Protein AF-A0A535MAN1-F1 (afdb_monomer_lite)

Secondary structure (DSSP, 8-state):
-HHHHHHHHHHHHHSSSS-HHHHHHHHHHHHHHHHHH-GGGG--PPTTSTT--------SSSPPPPPHHHHHHHHHS--HHHHHHHHHHHHHS-HHHHHHHTTSGGGG-HHHHHHHHHTTT-HHHHHHHHHHHHHTTTTS--

Foldseek 3Di:
DLVVLLLVLLVVLLDPPFALLVNLVSLLVNLVSLCVVPVVLPQCDPCPDVSPDPQPPPPDDDDGDDHSLVVSCVSNVHHSVSSVLSPLLNVQDDPVRSVVCVPPCVSRVSVLSSVLSVCSVPVVVSVVSSVCVRVVPVPVDD

Structure (mmCIF, N/CA/C/O backbone):
data_AF-A0A535MAN1-F1
#
_entry.id   AF-A0A535MAN1-F1
#
loop_
_atom_site.group_PDB
_atom_site.id
_atom_site.type_symbol
_atom_site.label_atom_id
_atom_site.label_alt_id
_atom_site.label_comp_id
_atom_site.label_asym_id
_atom_site.label_entity_id
_atom_site.label_seq_id
_atom_site.pdbx_PDB_ins_code
_atom_site.Cartn_x
_atom_site.Cartn_y
_atom_site.Cartn_z
_atom_site.occupancy
_atom_site.B_iso_or_equiv
_atom_site.auth_seq_id
_atom_site.auth_comp_id
_atom_site.auth_asym_id
_atom_site.auth_atom_id
_atom_site.pdbx_PDB_model_num
ATOM 1 N N . MET A 1 1 ? 3.835 -10.503 -20.947 1.00 82.62 1 MET A N 1
ATOM 2 C CA . MET A 1 1 ? 2.733 -10.501 -19.958 1.00 82.62 1 MET A CA 1
ATOM 3 C C . MET A 1 1 ? 3.006 -9.561 -18.779 1.00 82.62 1 MET A C 1
ATOM 5 O O . MET A 1 1 ? 2.241 -8.623 -18.613 1.00 82.62 1 MET A O 1
ATOM 9 N N . LEU A 1 2 ? 4.130 -9.689 -18.058 1.00 88.69 2 LEU A N 1
ATOM 10 C CA . LEU A 1 2 ? 4.455 -8.848 -16.882 1.00 88.69 2 LEU A CA 1
ATOM 11 C C . LEU A 1 2 ? 4.439 -7.321 -17.117 1.00 88.69 2 LEU A C 1
ATOM 13 O O . LEU A 1 2 ? 3.981 -6.568 -16.267 1.00 88.69 2 LEU A O 1
ATOM 17 N N . ARG A 1 3 ? 4.908 -6.831 -18.275 1.00 89.12 3 ARG A N 1
ATOM 18 C CA . ARG A 1 3 ? 4.868 -5.385 -18.591 1.00 89.12 3 ARG A CA 1
ATOM 19 C C . ARG A 1 3 ? 3.437 -4.843 -18.708 1.00 89.12 3 ARG A C 1
ATOM 21 O O . ARG A 1 3 ? 3.179 -3.714 -18.306 1.00 89.12 3 ARG A O 1
ATOM 28 N N . THR A 1 4 ? 2.519 -5.646 -19.242 1.00 93.06 4 THR A N 1
ATOM 29 C CA . THR A 1 4 ? 1.097 -5.296 -19.365 1.00 93.06 4 THR A CA 1
ATOM 30 C C . THR A 1 4 ? 0.427 -5.267 -17.997 1.00 93.06 4 THR A C 1
ATOM 32 O O . THR A 1 4 ? -0.327 -4.345 -17.702 1.00 93.06 4 THR A O 1
ATOM 35 N N . GLU A 1 5 ? 0.744 -6.244 -17.146 1.00 93.62 5 GLU A N 1
ATOM 36 C CA . GLU A 1 5 ? 0.286 -6.290 -15.756 1.00 93.62 5 GLU A CA 1
ATOM 37 C C . GLU A 1 5 ? 0.764 -5.063 -14.970 1.00 93.62 5 GLU A C 1
ATOM 39 O O . GLU A 1 5 ? -0.039 -4.393 -14.324 1.00 93.62 5 GLU A O 1
ATOM 44 N N . LEU A 1 6 ? 2.044 -4.696 -15.107 1.00 93.25 6 LEU A N 1
ATOM 45 C CA . LEU A 1 6 ? 2.602 -3.499 -14.480 1.00 93.25 6 LEU A CA 1
ATOM 46 C C . LEU A 1 6 ? 1.840 -2.230 -14.899 1.00 93.25 6 LEU A C 1
ATOM 48 O O . LEU A 1 6 ? 1.455 -1.436 -14.045 1.00 93.25 6 LEU A O 1
ATOM 52 N N . ALA A 1 7 ? 1.546 -2.082 -16.194 1.00 93.81 7 ALA A N 1
ATOM 53 C CA . ALA A 1 7 ? 0.769 -0.954 -16.706 1.00 93.81 7 ALA A CA 1
ATOM 54 C C . ALA A 1 7 ? -0.691 -0.953 -16.207 1.00 93.81 7 ALA A C 1
ATOM 56 O O . ALA A 1 7 ? -1.273 0.109 -15.980 1.00 93.81 7 ALA A O 1
ATOM 57 N N . ALA A 1 8 ? -1.305 -2.125 -16.020 1.00 94.94 8 ALA A N 1
ATOM 58 C CA . ALA A 1 8 ? -2.642 -2.226 -15.439 1.00 94.94 8 ALA A CA 1
ATOM 59 C C . ALA A 1 8 ? -2.652 -1.784 -13.966 1.00 94.94 8 ALA A C 1
ATOM 61 O O . ALA A 1 8 ? -3.535 -1.022 -13.566 1.00 94.94 8 ALA A O 1
ATOM 62 N N . LEU A 1 9 ? -1.642 -2.194 -13.193 1.00 95.81 9 LEU A N 1
ATOM 63 C CA . LEU A 1 9 ? -1.449 -1.762 -11.807 1.00 95.81 9 LEU A CA 1
ATOM 64 C C . LEU A 1 9 ? -1.199 -0.252 -11.720 1.00 95.81 9 LEU A C 1
ATOM 66 O O . LEU A 1 9 ? -1.805 0.409 -10.880 1.00 95.81 9 LEU A O 1
ATOM 70 N N . ASP A 1 10 ? -0.381 0.307 -12.618 1.00 95.38 10 ASP A N 1
ATOM 71 C CA . ASP A 1 10 ? -0.123 1.751 -12.693 1.00 95.38 10 ASP A CA 1
ATOM 72 C C . ASP A 1 10 ? -1.419 2.558 -12.851 1.00 95.38 10 ASP A C 1
ATOM 74 O O . ASP A 1 10 ? -1.646 3.519 -12.109 1.00 95.38 10 ASP A O 1
ATOM 78 N N . ARG A 1 11 ? -2.307 2.131 -13.761 1.00 94.94 11 ARG A N 1
ATOM 79 C CA . ARG A 1 11 ? -3.622 2.766 -13.951 1.00 94.94 11 ARG A CA 1
ATOM 80 C C . ARG A 1 11 ? -4.484 2.685 -12.694 1.00 94.94 11 ARG A C 1
ATOM 82 O O . ARG A 1 11 ? -5.055 3.692 -12.290 1.00 94.94 11 ARG A O 1
ATOM 89 N N . GLY A 1 12 ? -4.544 1.515 -12.056 1.00 95.69 12 GLY A N 1
ATOM 90 C CA . GLY A 1 12 ? -5.312 1.329 -10.823 1.00 95.69 12 GLY A CA 1
ATOM 91 C C . GLY A 1 12 ? -4.797 2.181 -9.660 1.00 95.69 12 GLY A C 1
ATOM 92 O O . GLY A 1 12 ? -5.586 2.693 -8.875 1.00 95.69 12 GLY A O 1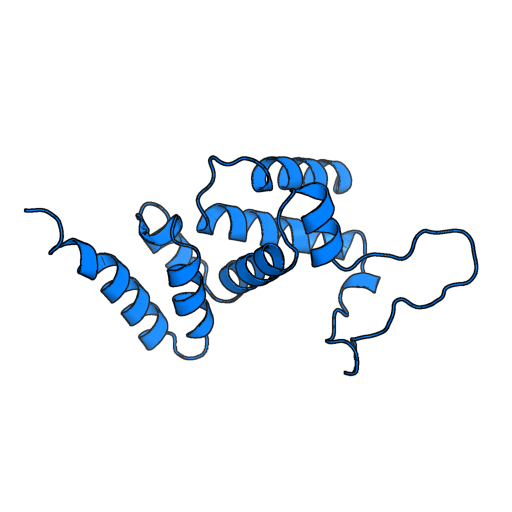
ATOM 93 N N . ILE A 1 13 ? -3.480 2.376 -9.553 1.00 95.56 13 ILE A N 1
ATOM 94 C CA . ILE A 1 13 ? -2.879 3.208 -8.503 1.00 95.56 13 ILE A CA 1
ATOM 95 C C . ILE A 1 13 ? -3.148 4.697 -8.757 1.00 95.56 13 ILE A C 1
ATOM 97 O O . ILE A 1 13 ? -3.414 5.426 -7.799 1.00 95.56 13 ILE A O 1
ATOM 101 N N . GLY A 1 14 ? -3.076 5.143 -10.015 1.00 92.19 14 GLY A N 1
ATOM 102 C CA . GLY A 1 14 ? -3.325 6.535 -10.405 1.00 92.19 14 GLY A CA 1
ATOM 103 C C . GLY A 1 14 ? -4.795 6.965 -10.309 1.00 92.19 14 GLY A C 1
ATOM 104 O O . GLY A 1 14 ? -5.068 8.148 -10.119 1.00 92.19 14 GLY A O 1
ATOM 105 N N . ASP A 1 15 ? -5.739 6.023 -10.382 1.00 94.12 15 ASP A N 1
ATOM 106 C CA . ASP A 1 15 ? -7.173 6.298 -10.226 1.00 94.12 15 ASP A CA 1
ATOM 107 C C . ASP A 1 15 ? -7.477 6.846 -8.812 1.00 94.12 15 ASP A C 1
ATOM 109 O O . ASP A 1 15 ? -6.960 6.302 -7.832 1.00 94.12 15 ASP A O 1
ATOM 113 N N . PRO A 1 16 ? -8.288 7.912 -8.652 1.00 90.31 16 PRO A N 1
ATOM 114 C CA . PRO A 1 16 ? -8.680 8.458 -7.347 1.00 90.31 16 PRO A CA 1
ATOM 115 C C . PRO A 1 16 ? -9.682 7.610 -6.534 1.00 90.31 16 PRO A C 1
ATOM 117 O O . PRO A 1 16 ? -9.836 7.855 -5.339 1.00 90.31 16 PRO A O 1
ATOM 120 N N . ARG A 1 17 ? -10.374 6.639 -7.141 1.00 92.81 17 ARG A N 1
ATOM 121 C CA . ARG A 1 17 ? -11.403 5.784 -6.516 1.00 92.81 17 ARG A CA 1
ATOM 122 C C . ARG A 1 17 ? -10.910 4.840 -5.403 1.00 92.81 17 ARG A C 1
ATOM 124 O O . ARG A 1 17 ? -11.622 4.728 -4.399 1.00 92.81 17 ARG A O 1
ATOM 131 N N . PRO A 1 18 ? -9.784 4.106 -5.534 1.00 93.38 18 PRO A N 1
ATOM 132 C CA . PRO A 1 18 ? -9.351 3.154 -4.514 1.00 93.38 18 PRO A CA 1
ATOM 133 C C . PRO A 1 18 ? -9.064 3.816 -3.165 1.00 93.38 18 PRO A C 1
ATOM 135 O O . PRO A 1 18 ? -8.550 4.930 -3.071 1.00 93.38 18 PRO A O 1
ATOM 138 N N . SER A 1 19 ? -9.339 3.071 -2.094 1.00 95.31 19 SER A N 1
ATOM 139 C CA . SER A 1 19 ? -8.935 3.458 -0.744 1.00 95.31 19 SER A CA 1
ATOM 140 C C . SER A 1 19 ? -7.406 3.476 -0.612 1.00 95.31 19 SER A C 1
ATOM 142 O O . SER A 1 19 ? -6.688 2.828 -1.378 1.00 95.31 19 SER A O 1
ATOM 144 N N . ALA A 1 20 ? -6.886 4.195 0.386 1.00 95.38 20 ALA A N 1
ATOM 145 C CA . ALA A 1 20 ? -5.451 4.210 0.671 1.00 95.38 20 ALA A CA 1
ATOM 146 C C . ALA A 1 20 ? -4.907 2.797 0.950 1.00 95.38 20 ALA A C 1
ATO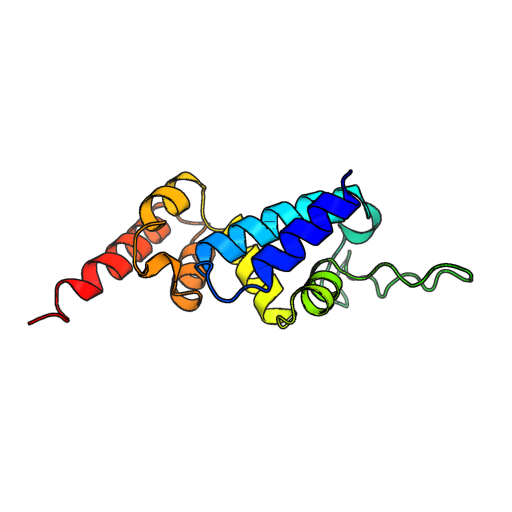M 148 O O . ALA A 1 20 ? -3.787 2.486 0.550 1.00 95.38 20 ALA A O 1
ATOM 149 N N . LEU A 1 21 ? -5.715 1.939 1.583 1.00 96.25 21 LEU A N 1
ATOM 150 C CA . LEU A 1 21 ? -5.395 0.534 1.792 1.00 96.25 21 LEU A CA 1
ATOM 151 C C . LEU A 1 21 ? -5.284 -0.216 0.464 1.00 96.25 21 LEU A C 1
ATOM 153 O O . LEU A 1 21 ? -4.228 -0.767 0.189 1.00 96.25 21 LEU A O 1
ATOM 157 N N . LEU A 1 22 ? -6.320 -0.187 -0.381 1.00 96.25 22 LEU A N 1
ATOM 158 C CA . LEU A 1 22 ? -6.304 -0.880 -1.675 1.00 96.25 22 LEU A CA 1
ATOM 159 C C . LEU A 1 22 ? -5.141 -0.398 -2.551 1.00 96.25 22 LEU A C 1
ATOM 161 O O . LEU A 1 22 ? -4.437 -1.196 -3.163 1.00 96.25 22 LEU A O 1
ATOM 165 N N . ARG A 1 23 ? -4.872 0.910 -2.551 1.00 96.56 23 ARG A N 1
ATOM 166 C CA . ARG A 1 23 ? -3.733 1.486 -3.267 1.00 96.56 23 ARG A CA 1
ATOM 167 C C . ARG A 1 23 ? -2.388 0.960 -2.750 1.00 96.56 23 ARG A C 1
ATOM 169 O O . ARG A 1 23 ? -1.479 0.741 -3.547 1.00 96.56 23 ARG A O 1
ATOM 176 N N . ALA A 1 24 ? -2.256 0.730 -1.443 1.00 96.38 24 ALA A N 1
ATOM 177 C CA . ALA A 1 24 ? -1.078 0.089 -0.864 1.00 96.38 24 ALA A CA 1
ATOM 178 C C . ALA A 1 24 ? -0.925 -1.366 -1.350 1.00 96.38 24 ALA A C 1
ATOM 180 O O . ALA A 1 24 ? 0.179 -1.772 -1.714 1.00 96.38 24 ALA A O 1
ATOM 181 N N . GLU A 1 25 ? -2.019 -2.130 -1.438 1.00 95.81 25 GLU A N 1
ATOM 182 C CA . GLU A 1 25 ? -1.999 -3.511 -1.952 1.00 95.81 25 GLU A CA 1
ATOM 183 C C . GLU A 1 25 ? -1.584 -3.565 -3.427 1.00 95.81 25 GLU A C 1
ATOM 185 O O . GLU A 1 25 ? -0.705 -4.349 -3.795 1.00 95.81 25 GLU A O 1
ATOM 190 N N . LEU A 1 26 ? -2.148 -2.677 -4.254 1.00 96.38 26 LEU A N 1
ATOM 191 C CA . LEU A 1 26 ? -1.769 -2.533 -5.661 1.00 96.38 26 LEU A CA 1
ATOM 192 C C . LEU A 1 26 ? -0.285 -2.177 -5.809 1.00 96.38 26 LEU A C 1
ATOM 194 O O . LEU A 1 26 ? 0.396 -2.733 -6.668 1.00 96.38 26 LEU A O 1
ATOM 198 N N . LEU A 1 27 ? 0.250 -1.303 -4.949 1.00 95.31 27 LEU A N 1
ATOM 199 C CA . LEU A 1 27 ? 1.675 -0.963 -4.958 1.00 95.31 27 LEU A CA 1
ATOM 200 C C . LEU A 1 27 ? 2.578 -2.121 -4.533 1.00 95.31 27 LEU A C 1
ATOM 202 O O . LEU A 1 27 ? 3.673 -2.255 -5.077 1.00 95.31 27 LEU A O 1
ATOM 206 N N . ALA A 1 28 ? 2.146 -2.967 -3.599 1.00 93.88 28 ALA A N 1
ATOM 207 C CA . ALA A 1 28 ? 2.893 -4.168 -3.238 1.00 93.88 28 ALA A CA 1
ATOM 208 C C . ALA A 1 28 ? 2.924 -5.181 -4.392 1.00 93.88 28 ALA A C 1
ATOM 210 O O . ALA A 1 28 ? 3.982 -5.742 -4.682 1.00 93.88 28 ALA A O 1
ATOM 211 N N . ALA A 1 29 ? 1.799 -5.372 -5.091 1.00 94.44 29 ALA A N 1
ATOM 212 C CA . ALA A 1 29 ? 1.748 -6.188 -6.304 1.00 94.44 29 ALA A CA 1
ATOM 213 C C . ALA A 1 29 ? 2.659 -5.608 -7.399 1.00 94.44 29 ALA A C 1
ATOM 215 O O . ALA A 1 29 ? 3.504 -6.314 -7.949 1.00 94.44 29 ALA A O 1
ATOM 216 N N . ARG A 1 30 ? 2.576 -4.292 -7.629 1.00 94.75 30 ARG A N 1
ATOM 217 C CA . ARG A 1 30 ? 3.417 -3.568 -8.590 1.00 94.75 30 ARG A CA 1
ATOM 218 C C . ARG A 1 30 ? 4.900 -3.741 -8.284 1.00 94.75 30 ARG A C 1
ATOM 220 O O . ARG A 1 30 ? 5.674 -4.025 -9.193 1.00 94.75 30 ARG A O 1
ATOM 227 N N . LYS A 1 31 ? 5.291 -3.613 -7.013 1.00 91.62 31 LYS A N 1
ATOM 228 C CA . LYS A 1 31 ? 6.676 -3.785 -6.560 1.00 91.62 31 LYS A CA 1
ATOM 229 C C . LYS A 1 31 ? 7.201 -5.182 -6.881 1.00 91.62 31 LYS A C 1
ATOM 231 O O . LYS A 1 31 ? 8.297 -5.293 -7.418 1.00 91.62 31 LYS A O 1
ATOM 236 N N . ARG A 1 32 ? 6.409 -6.230 -6.631 1.00 91.38 32 ARG A N 1
ATOM 237 C CA . ARG A 1 32 ? 6.783 -7.618 -6.958 1.00 91.38 32 ARG A CA 1
ATOM 238 C C . ARG A 1 32 ? 7.035 -7.793 -8.456 1.00 91.38 32 ARG A C 1
ATOM 240 O O . ARG A 1 32 ? 8.106 -8.255 -8.830 1.00 91.38 32 ARG A O 1
ATOM 247 N N . VAL A 1 33 ? 6.103 -7.346 -9.301 1.00 92.12 33 VAL A N 1
ATOM 248 C CA . VAL A 1 33 ? 6.245 -7.412 -10.769 1.00 92.12 33 VAL A CA 1
ATOM 249 C C . VAL A 1 33 ? 7.453 -6.599 -11.247 1.00 92.12 33 VAL A C 1
ATOM 251 O O . VAL A 1 33 ? 8.216 -7.049 -12.102 1.00 92.12 33 VAL A O 1
ATOM 254 N N . TYR A 1 34 ? 7.660 -5.411 -10.675 1.00 90.00 34 TYR A N 1
ATOM 255 C CA . TYR A 1 34 ? 8.784 -4.544 -11.010 1.00 90.00 34 TYR A CA 1
ATOM 256 C C . TYR A 1 34 ? 10.133 -5.186 -10.680 1.00 90.00 34 TYR A C 1
ATOM 258 O O . TYR A 1 34 ? 11.034 -5.144 -11.511 1.00 90.00 34 TYR A O 1
ATOM 266 N N . GLU A 1 35 ? 10.266 -5.803 -9.505 1.00 87.69 35 GLU A N 1
ATOM 267 C CA . GLU A 1 35 ? 11.487 -6.496 -9.081 1.00 87.6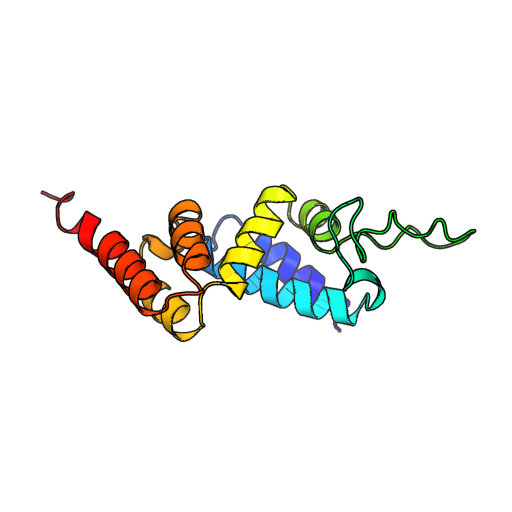9 35 GLU A CA 1
ATOM 268 C C . GLU A 1 35 ? 11.746 -7.779 -9.881 1.00 87.69 35 GLU A C 1
ATOM 270 O O . GLU A 1 35 ? 12.905 -8.126 -10.097 1.00 87.69 35 GLU A O 1
ATOM 275 N N . THR A 1 36 ? 10.702 -8.460 -10.369 1.00 88.31 36 THR A N 1
ATOM 276 C CA . THR A 1 36 ? 10.852 -9.569 -11.328 1.00 88.31 36 THR A CA 1
ATOM 277 C C . THR A 1 36 ? 11.418 -9.082 -12.664 1.00 88.31 36 THR A C 1
ATOM 279 O O . THR A 1 36 ? 12.243 -9.763 -13.266 1.00 88.31 36 THR A O 1
ATOM 282 N N . LEU A 1 37 ? 11.002 -7.898 -13.127 1.00 85.25 37 LEU A N 1
ATOM 283 C CA . LEU A 1 37 ? 11.505 -7.287 -14.363 1.00 85.25 37 LEU A CA 1
ATOM 284 C C . LEU A 1 37 ? 12.882 -6.624 -14.197 1.00 85.25 37 LEU A C 1
ATOM 286 O O . LEU A 1 37 ? 13.633 -6.538 -15.165 1.00 85.25 37 LEU A O 1
ATOM 290 N N . HIS A 1 38 ? 13.210 -6.162 -12.989 1.00 83.06 38 HIS A N 1
ATOM 291 C CA . HIS A 1 38 ? 14.444 -5.443 -12.674 1.00 83.06 38 HIS A CA 1
ATOM 292 C C . HIS A 1 38 ? 15.112 -6.025 -11.416 1.00 83.06 38 HIS A C 1
ATOM 294 O O . HIS A 1 38 ? 15.126 -5.383 -10.365 1.00 83.06 38 HIS A O 1
ATOM 300 N N . PRO A 1 39 ? 15.727 -7.219 -11.485 1.00 74.50 39 PRO A N 1
ATOM 301 C CA . PRO A 1 39 ? 16.352 -7.841 -10.315 1.00 74.50 39 PRO A CA 1
ATOM 302 C C . PRO A 1 39 ? 17.415 -6.947 -9.654 1.00 74.50 39 PRO A C 1
ATOM 304 O O . PRO A 1 39 ? 17.545 -6.919 -8.429 1.00 74.50 39 PRO A O 1
ATOM 307 N N . SER A 1 40 ? 18.124 -6.144 -10.456 1.00 67.56 40 SER A N 1
ATOM 308 C CA . SER A 1 40 ? 19.139 -5.184 -10.002 1.00 67.56 40 SER A CA 1
ATOM 309 C C . SER A 1 40 ? 18.576 -4.030 -9.159 1.00 67.56 40 SER A C 1
ATOM 311 O O . SER A 1 40 ? 19.339 -3.394 -8.438 1.00 67.56 40 SER A O 1
ATOM 313 N N . SER A 1 41 ? 17.263 -3.761 -9.196 1.00 65.12 41 SER A N 1
ATOM 314 C CA . SER A 1 41 ? 16.629 -2.694 -8.404 1.00 65.12 41 SER A CA 1
ATOM 315 C C . SER A 1 41 ? 16.233 -3.125 -6.988 1.00 65.12 41 SER A C 1
ATOM 317 O O . SER A 1 41 ? 15.724 -2.301 -6.228 1.00 65.12 41 SER A O 1
ATOM 319 N N . ARG A 1 42 ? 16.426 -4.403 -6.626 1.00 59.06 42 ARG A N 1
ATOM 320 C CA . ARG A 1 42 ? 16.106 -4.941 -5.289 1.00 59.06 42 ARG A CA 1
ATOM 321 C C . ARG A 1 42 ? 16.925 -4.292 -4.169 1.00 59.06 42 ARG A C 1
ATOM 323 O O . ARG A 1 42 ? 16.444 -4.171 -3.046 1.00 59.06 42 ARG A O 1
ATOM 330 N N . HIS A 1 43 ? 18.137 -3.830 -4.472 1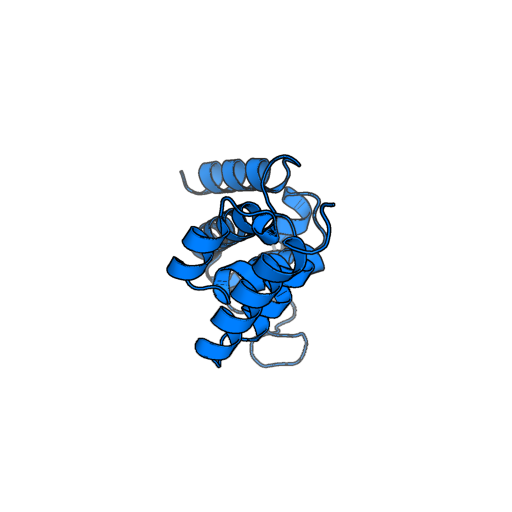.00 53.53 43 HIS A N 1
ATOM 331 C CA . HIS A 1 43 ? 19.015 -3.162 -3.514 1.00 53.53 43 HIS A CA 1
ATOM 332 C C . HIS A 1 43 ? 18.776 -1.648 -3.547 1.00 53.53 43 HIS A C 1
ATOM 334 O O . HIS A 1 43 ? 19.500 -0.897 -4.189 1.00 53.53 43 HIS A O 1
ATOM 340 N N . GLY A 1 44 ? 17.708 -1.207 -2.885 1.00 48.75 44 GLY A N 1
ATOM 341 C CA . GLY A 1 44 ? 17.418 0.206 -2.646 1.00 48.75 44 GLY A CA 1
ATOM 342 C C . GLY A 1 44 ? 17.822 0.612 -1.232 1.00 48.75 44 GLY A C 1
ATOM 343 O O . GLY A 1 44 ? 16.960 0.809 -0.381 1.00 48.75 44 GLY A O 1
ATOM 344 N N . GLY A 1 45 ? 19.119 0.693 -0.947 1.00 45.53 45 GLY A N 1
ATOM 345 C CA . GLY A 1 45 ? 19.608 1.263 0.308 1.00 45.53 45 GLY A CA 1
ATOM 346 C C . GLY A 1 45 ? 19.534 2.794 0.311 1.00 45.53 45 GLY A C 1
ATOM 347 O O . GLY A 1 45 ? 19.428 3.445 -0.729 1.00 45.53 45 GLY A O 1
ATOM 348 N N . ALA A 1 46 ? 19.582 3.389 1.503 1.00 44.44 46 ALA A N 1
ATOM 349 C CA . ALA A 1 46 ? 19.680 4.839 1.663 1.00 44.44 46 ALA A CA 1
ATOM 350 C C . ALA A 1 46 ? 20.987 5.362 1.034 1.00 44.44 46 ALA A C 1
ATOM 352 O O . ALA A 1 46 ? 22.012 4.707 1.235 1.00 44.44 46 ALA A O 1
ATOM 353 N N . PRO A 1 47 ? 21.001 6.522 0.340 1.00 43.66 47 PRO A N 1
ATOM 354 C CA . PRO A 1 47 ? 22.240 7.114 -0.166 1.00 43.66 47 PRO A CA 1
ATOM 355 C C . PRO A 1 47 ? 23.291 7.164 0.953 1.00 43.66 47 PRO A C 1
ATOM 357 O O . PRO A 1 47 ? 23.056 7.788 1.985 1.00 43.66 47 PRO A O 1
ATOM 360 N N . GLY A 1 48 ? 24.408 6.449 0.783 1.00 46.44 48 GLY A N 1
ATOM 361 C CA . GLY A 1 48 ? 25.482 6.370 1.784 1.00 46.44 48 GLY A CA 1
ATOM 362 C C . GLY A 1 48 ? 25.457 5.167 2.743 1.00 46.44 48 GLY A C 1
ATOM 363 O O . GLY A 1 48 ? 26.315 5.094 3.616 1.00 46.44 48 GLY A O 1
ATOM 364 N N . ARG A 1 49 ? 24.537 4.202 2.600 1.00 41.34 49 ARG A N 1
ATOM 365 C CA . ARG A 1 49 ? 24.629 2.884 3.271 1.00 41.34 49 ARG A CA 1
ATOM 366 C C . ARG A 1 49 ? 24.904 1.765 2.269 1.00 41.34 49 ARG A C 1
ATOM 368 O O . ARG A 1 49 ? 24.635 1.928 1.083 1.00 41.34 49 ARG A O 1
ATOM 375 N N . ALA A 1 50 ? 25.411 0.622 2.736 1.00 36.06 50 ALA A N 1
ATOM 376 C CA . ALA A 1 50 ? 25.555 -0.574 1.905 1.00 36.06 50 ALA A CA 1
ATOM 377 C C . ALA A 1 50 ? 24.203 -0.920 1.245 1.00 36.06 50 ALA A C 1
ATOM 379 O O . ALA A 1 50 ? 23.186 -1.046 1.926 1.00 36.06 50 ALA A O 1
ATOM 380 N N . GLY A 1 51 ? 24.180 -0.975 -0.090 1.00 45.12 51 GLY A N 1
ATOM 381 C CA . GLY A 1 51 ? 22.966 -1.118 -0.906 1.00 45.12 51 GLY A CA 1
ATOM 382 C C . GLY A 1 51 ? 22.354 0.198 -1.399 1.00 45.12 51 GLY A C 1
ATOM 383 O O . GLY A 1 51 ? 21.511 0.177 -2.283 1.00 45.12 51 GLY A O 1
ATOM 384 N N . GLY A 1 52 ? 22.774 1.353 -0.885 1.00 41.25 52 GLY A N 1
ATOM 385 C CA . GLY A 1 52 ? 22.388 2.677 -1.374 1.00 41.25 52 GLY A CA 1
ATOM 386 C C . GLY A 1 52 ? 23.375 3.210 -2.389 1.00 41.25 52 GLY A C 1
ATOM 387 O O . GLY A 1 52 ? 23.950 4.286 -2.215 1.00 41.25 52 GLY A O 1
ATOM 388 N N . GLY A 1 53 ? 23.623 2.412 -3.422 1.00 42.28 53 GLY A N 1
ATOM 389 C CA . GLY A 1 53 ? 24.459 2.835 -4.528 1.00 42.28 53 GLY A CA 1
ATOM 390 C C . GLY A 1 53 ? 23.775 3.978 -5.265 1.00 42.28 53 GLY A C 1
ATOM 391 O O . GLY A 1 53 ? 22.621 3.857 -5.680 1.00 42.28 53 GLY A O 1
ATOM 392 N N . LYS A 1 54 ? 24.509 5.072 -5.505 1.00 48.94 54 LYS A N 1
ATOM 393 C CA . LYS A 1 54 ? 24.290 5.819 -6.749 1.00 48.94 54 LYS A CA 1
ATOM 394 C C . LYS A 1 54 ? 24.215 4.774 -7.863 1.00 48.94 54 LYS A C 1
ATOM 396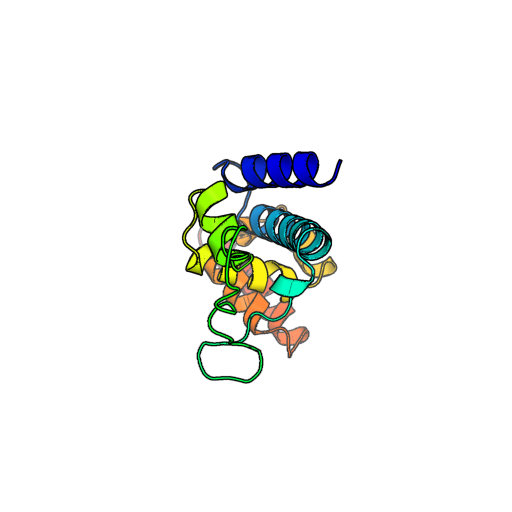 O O . LYS A 1 54 ? 25.048 3.865 -7.863 1.00 48.94 54 LYS A O 1
ATOM 401 N N . ALA A 1 55 ? 23.212 4.876 -8.742 1.00 49.56 55 ALA A N 1
ATOM 402 C CA . ALA A 1 55 ? 23.087 3.981 -9.889 1.00 49.56 55 ALA A CA 1
ATOM 403 C C . ALA A 1 55 ? 24.483 3.776 -10.498 1.00 49.56 55 ALA A C 1
ATOM 405 O O . ALA A 1 55 ? 25.189 4.781 -10.672 1.00 49.56 55 ALA A O 1
ATOM 406 N N . PRO A 1 56 ? 24.924 2.527 -10.741 1.00 41.31 56 PRO A N 1
ATOM 407 C CA . PRO A 1 56 ? 26.215 2.313 -11.365 1.00 41.31 56 PRO A CA 1
ATOM 408 C C . PRO A 1 56 ? 26.224 3.156 -12.636 1.00 41.31 56 PRO A C 1
ATOM 410 O O . PRO A 1 56 ? 25.278 3.113 -13.427 1.00 41.31 56 PRO A O 1
ATOM 413 N N . ARG A 1 57 ? 27.250 3.998 -12.787 1.00 44.38 57 ARG A N 1
ATOM 414 C CA . ARG A 1 57 ? 27.512 4.700 -14.040 1.00 44.38 57 ARG A CA 1
ATOM 415 C C . ARG A 1 57 ? 27.967 3.623 -15.024 1.00 44.38 57 ARG A C 1
ATOM 417 O O . ARG A 1 57 ? 29.153 3.473 -15.271 1.00 44.38 57 ARG A O 1
ATOM 424 N N . CYS A 1 58 ? 27.030 2.802 -15.489 1.00 39.56 58 CYS A N 1
ATOM 425 C CA . CYS A 1 58 ? 27.276 1.861 -16.559 1.00 39.56 58 CYS A CA 1
ATOM 426 C C . CYS A 1 58 ? 27.513 2.702 -17.807 1.00 39.56 58 CYS A C 1
ATOM 428 O O . CYS A 1 58 ? 26.638 3.447 -18.256 1.00 39.56 58 CYS A O 1
ATOM 430 N N . GLU A 1 59 ? 28.734 2.632 -18.316 1.00 45.81 59 GLU A N 1
ATOM 431 C CA . GLU A 1 59 ? 29.061 3.129 -19.636 1.00 45.81 59 GLU A CA 1
ATOM 432 C C . GLU A 1 59 ? 28.140 2.466 -20.671 1.00 45.81 59 GLU A C 1
ATOM 434 O O . GLU A 1 59 ? 28.131 1.250 -20.824 1.00 45.81 59 GLU A O 1
ATOM 439 N N . ARG A 1 60 ? 27.408 3.325 -21.389 1.00 48.41 60 ARG A N 1
ATOM 440 C CA . ARG A 1 60 ? 26.728 3.130 -22.682 1.00 48.41 60 ARG A CA 1
ATOM 441 C C . ARG A 1 60 ? 25.542 2.143 -22.774 1.00 48.41 60 ARG A C 1
ATOM 443 O O . ARG A 1 60 ? 25.615 0.955 -22.492 1.00 48.41 60 ARG A O 1
ATOM 450 N N . THR A 1 61 ? 24.471 2.706 -23.351 1.00 44.34 61 THR A N 1
ATOM 451 C CA . THR A 1 61 ? 23.383 2.069 -24.128 1.00 44.34 61 THR A CA 1
ATOM 452 C C . THR A 1 61 ? 22.105 1.636 -23.396 1.00 44.34 61 THR A C 1
ATOM 454 O O . THR A 1 61 ? 21.160 1.201 -24.045 1.00 44.34 61 THR A O 1
ATOM 457 N N . SER A 1 62 ? 21.952 1.837 -22.085 1.00 43.03 62 SER A N 1
ATOM 458 C CA . SER A 1 62 ? 20.635 1.679 -21.437 1.00 43.03 62 SER A CA 1
ATOM 459 C C . SER A 1 62 ? 20.379 2.762 -20.391 1.00 43.03 62 SER A C 1
ATOM 461 O O . SER A 1 62 ? 21.292 3.091 -19.632 1.00 43.03 62 SER A O 1
ATOM 463 N N . PRO A 1 63 ? 19.168 3.355 -20.340 1.00 49.47 63 PRO A N 1
ATOM 464 C CA . PRO A 1 63 ? 18.840 4.323 -19.304 1.00 49.47 63 PRO A CA 1
ATOM 465 C C . PRO A 1 63 ? 19.007 3.670 -17.922 1.00 49.47 63 PRO A C 1
ATOM 467 O O . PRO A 1 63 ? 18.674 2.492 -17.765 1.00 49.47 63 PRO A O 1
ATOM 470 N N . PRO A 1 64 ? 19.524 4.403 -16.919 1.00 59.00 64 PRO A N 1
ATOM 471 C CA . PRO A 1 64 ? 19.756 3.849 -15.591 1.00 59.00 64 PRO A CA 1
ATOM 472 C C . PRO A 1 64 ? 18.453 3.277 -15.024 1.00 59.00 64 PRO A C 1
ATOM 474 O O . PRO A 1 64 ? 17.416 3.949 -15.034 1.00 59.00 64 PRO A O 1
ATOM 477 N N . VAL A 1 65 ? 18.508 2.036 -14.528 1.00 65.31 65 VAL A N 1
ATOM 478 C CA . VAL A 1 65 ? 17.372 1.393 -13.856 1.00 65.31 65 VAL A CA 1
ATOM 479 C C . VAL A 1 65 ? 17.010 2.240 -12.639 1.00 65.31 65 VAL A C 1
ATOM 481 O O . VAL A 1 65 ? 17.819 2.433 -11.730 1.00 65.31 65 VAL A O 1
ATOM 484 N N . ARG A 1 66 ? 15.800 2.801 -12.650 1.00 77.12 66 ARG A N 1
ATOM 485 C CA . ARG A 1 66 ? 15.292 3.639 -11.561 1.00 77.12 66 ARG A CA 1
ATOM 486 C C . ARG A 1 66 ? 14.985 2.775 -10.337 1.00 77.12 66 ARG A C 1
ATOM 488 O O . ARG A 1 66 ? 14.794 1.568 -10.438 1.00 77.12 66 ARG A O 1
ATOM 495 N N . SER A 1 67 ? 14.904 3.395 -9.162 1.00 84.62 67 SER A N 1
ATOM 496 C CA . SER A 1 67 ? 14.305 2.707 -8.017 1.00 84.62 67 SER A CA 1
ATOM 497 C C . SER A 1 67 ? 12.816 2.463 -8.290 1.00 84.62 67 SER A C 1
ATOM 499 O O . SER A 1 67 ? 12.175 3.263 -8.977 1.00 84.62 67 SER A O 1
ATOM 501 N N . HIS A 1 68 ? 12.238 1.412 -7.697 1.00 88.69 68 HIS A N 1
ATOM 502 C CA . HIS A 1 68 ? 10.793 1.164 -7.785 1.00 88.69 68 HIS A CA 1
ATOM 503 C C . HIS A 1 68 ? 9.974 2.410 -7.403 1.00 88.69 68 HIS A C 1
ATOM 505 O O . HIS A 1 68 ? 8.974 2.714 -8.044 1.00 88.69 68 HIS A O 1
ATOM 511 N N . ALA A 1 69 ? 10.408 3.151 -6.374 1.00 88.56 69 ALA A N 1
ATOM 512 C CA . ALA A 1 69 ? 9.710 4.347 -5.915 1.00 88.56 69 ALA A CA 1
ATOM 513 C C . ALA A 1 69 ? 9.716 5.475 -6.958 1.00 88.56 69 ALA A C 1
ATOM 515 O O . ALA A 1 69 ? 8.673 6.084 -7.183 1.00 88.56 69 ALA A O 1
ATOM 516 N N . ALA A 1 70 ? 10.861 5.726 -7.600 1.00 88.25 70 ALA A N 1
ATOM 517 C CA . ALA A 1 70 ? 10.994 6.750 -8.634 1.00 88.25 70 ALA A CA 1
ATOM 518 C C . ALA A 1 70 ? 10.242 6.373 -9.921 1.00 88.25 70 ALA A C 1
ATOM 520 O O . ALA A 1 70 ? 9.629 7.225 -10.563 1.00 88.25 70 ALA A O 1
ATOM 521 N N . ASP A 1 71 ? 10.262 5.092 -10.295 1.00 91.81 71 ASP A N 1
ATOM 522 C CA . ASP A 1 71 ? 9.494 4.589 -11.434 1.00 91.81 71 ASP A CA 1
ATOM 523 C C . ASP A 1 71 ? 7.979 4.676 -11.186 1.00 91.81 71 ASP A C 1
ATOM 525 O O . ASP A 1 71 ? 7.257 5.255 -11.997 1.00 91.81 71 ASP A O 1
ATOM 529 N N . ALA A 1 72 ? 7.504 4.189 -10.035 1.00 92.19 72 ALA A N 1
ATOM 530 C CA . ALA A 1 72 ? 6.093 4.265 -9.659 1.00 92.19 72 ALA A CA 1
ATOM 531 C C . ALA A 1 72 ? 5.596 5.710 -9.599 1.00 92.19 72 ALA A C 1
ATOM 533 O O . ALA A 1 72 ? 4.536 6.010 -10.134 1.00 92.19 72 ALA A O 1
ATOM 534 N N . ALA A 1 73 ? 6.379 6.616 -9.008 1.00 93.62 73 ALA A N 1
ATOM 535 C CA . ALA A 1 73 ? 6.024 8.027 -8.927 1.00 93.62 73 ALA A CA 1
ATOM 536 C C . ALA A 1 73 ? 5.772 8.643 -10.312 1.00 93.62 73 ALA A C 1
ATOM 538 O O . ALA A 1 73 ? 4.755 9.308 -10.516 1.00 93.62 73 ALA A O 1
ATOM 539 N N . LEU A 1 74 ? 6.651 8.360 -11.284 1.00 92.56 74 LEU A N 1
ATOM 540 C CA . LEU A 1 74 ? 6.481 8.829 -12.660 1.00 92.56 74 LEU A CA 1
ATOM 541 C C . LEU A 1 74 ? 5.214 8.249 -13.308 1.00 92.56 74 LEU A C 1
ATOM 543 O O . LEU A 1 74 ? 4.518 8.957 -14.029 1.00 92.56 74 LEU A O 1
ATOM 547 N N . ARG A 1 75 ? 4.931 6.961 -13.089 1.00 93.06 75 ARG A N 1
ATOM 548 C CA . ARG A 1 75 ? 3.830 6.257 -13.764 1.00 93.06 75 ARG A CA 1
ATOM 549 C C . ARG A 1 75 ? 2.458 6.554 -13.175 1.00 93.06 75 ARG A C 1
ATOM 551 O O . ARG A 1 75 ? 1.483 6.571 -13.918 1.00 93.06 75 ARG A O 1
ATOM 558 N N . THR A 1 76 ? 2.378 6.783 -11.868 1.00 92.69 76 THR A N 1
ATOM 559 C CA . THR A 1 76 ? 1.102 6.934 -11.158 1.00 92.69 76 THR A CA 1
ATOM 560 C C . THR A 1 76 ? 0.790 8.382 -10.783 1.00 92.69 76 THR A C 1
ATOM 562 O O . THR A 1 76 ? -0.266 8.636 -10.212 1.00 92.69 76 THR A O 1
ATOM 565 N N . GLY A 1 77 ? 1.716 9.324 -11.011 1.00 92.38 77 GLY A N 1
ATOM 566 C CA . GLY A 1 77 ? 1.564 10.735 -10.629 1.00 92.38 77 GLY A CA 1
ATOM 567 C C . GLY A 1 77 ? 1.626 10.999 -9.118 1.00 92.38 77 GLY A C 1
ATOM 568 O O . GLY A 1 77 ? 1.303 12.093 -8.662 1.00 92.38 77 GLY A O 1
ATOM 569 N N . LEU A 1 78 ? 2.030 10.007 -8.317 1.00 93.25 78 LEU A N 1
ATOM 570 C CA . LEU A 1 78 ? 2.185 10.150 -6.867 1.00 93.25 78 LEU A CA 1
ATOM 571 C C . LEU A 1 78 ? 3.615 10.572 -6.528 1.00 93.25 78 LEU A C 1
ATOM 573 O O . LEU A 1 78 ? 4.560 10.218 -7.222 1.00 93.25 78 LEU A O 1
ATOM 577 N N . SER A 1 79 ? 3.806 11.267 -5.406 1.00 94.12 79 SER A N 1
ATOM 578 C CA . SER A 1 79 ? 5.163 11.564 -4.933 1.00 94.12 79 SER A CA 1
ATOM 579 C C . SER A 1 79 ? 5.902 10.288 -4.508 1.00 94.12 79 SER A C 1
ATOM 581 O O . SER A 1 79 ? 5.294 9.373 -3.945 1.00 94.12 79 SER A O 1
ATOM 583 N N . GLU A 1 80 ? 7.231 10.248 -4.658 1.00 91.56 80 GLU A N 1
ATOM 584 C CA . GLU A 1 80 ? 8.043 9.129 -4.153 1.00 91.56 80 GLU A CA 1
ATOM 585 C C . GLU A 1 80 ? 7.824 8.874 -2.655 1.00 91.56 80 GLU A C 1
ATOM 587 O O . GLU A 1 80 ? 7.828 7.728 -2.202 1.00 91.56 80 GLU A O 1
ATOM 592 N N . ARG A 1 81 ? 7.595 9.937 -1.871 1.00 93.00 81 ARG A N 1
ATOM 593 C CA . ARG A 1 81 ? 7.257 9.833 -0.446 1.00 93.00 81 ARG A CA 1
ATOM 594 C C . ARG A 1 81 ? 5.953 9.062 -0.246 1.00 93.00 81 ARG A C 1
ATOM 596 O O . ARG A 1 81 ? 5.912 8.173 0.603 1.00 93.00 81 ARG A O 1
ATOM 603 N N . SER A 1 82 ? 4.917 9.379 -1.021 1.00 94.31 82 SER A N 1
ATOM 604 C CA . SER A 1 82 ? 3.630 8.679 -0.974 1.00 94.31 82 SER A CA 1
ATOM 605 C C . SER A 1 82 ? 3.796 7.207 -1.340 1.00 94.31 82 SER A C 1
ATOM 607 O O . SER A 1 82 ? 3.279 6.351 -0.626 1.00 94.31 82 SER A O 1
ATOM 609 N N . ILE A 1 83 ? 4.576 6.905 -2.384 1.00 94.31 83 ILE A N 1
ATOM 610 C CA . ILE A 1 83 ? 4.880 5.524 -2.778 1.00 94.31 83 ILE A CA 1
ATOM 611 C C . ILE A 1 83 ? 5.537 4.757 -1.625 1.00 94.31 83 ILE A C 1
ATOM 613 O O . ILE A 1 83 ? 5.059 3.690 -1.247 1.00 94.31 83 ILE A O 1
ATOM 617 N N . ARG A 1 84 ? 6.597 5.309 -1.019 1.00 93.00 84 ARG A N 1
ATOM 618 C CA . ARG A 1 84 ? 7.309 4.660 0.098 1.00 93.00 84 ARG A CA 1
ATOM 619 C C . ARG A 1 84 ? 6.395 4.418 1.302 1.00 93.00 84 ARG A C 1
ATOM 621 O O . ARG A 1 84 ? 6.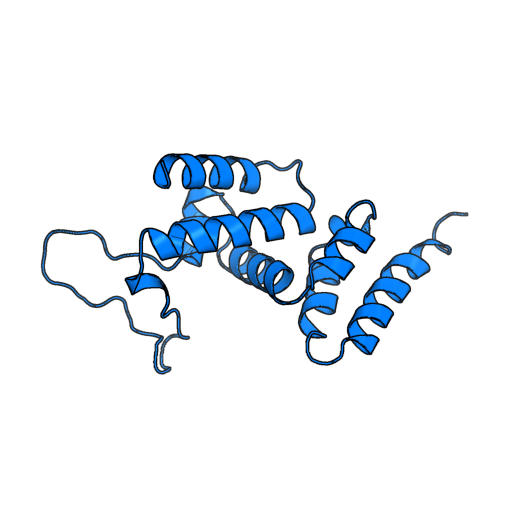454 3.352 1.902 1.00 93.00 84 ARG A O 1
ATOM 628 N N . GLN A 1 85 ? 5.532 5.377 1.638 1.00 95.19 85 GLN A N 1
ATOM 629 C CA . GLN A 1 85 ? 4.573 5.231 2.739 1.00 95.19 85 GLN A CA 1
ATOM 630 C C . GLN A 1 85 ? 3.510 4.165 2.459 1.00 95.19 85 GLN A C 1
ATOM 632 O O . GLN A 1 85 ? 3.174 3.398 3.354 1.00 95.19 85 GLN A O 1
ATOM 637 N N . LEU A 1 86 ? 2.986 4.097 1.234 1.00 95.81 86 LEU A N 1
ATOM 638 C CA . LEU A 1 86 ? 2.007 3.081 0.848 1.00 95.81 86 LEU A CA 1
ATOM 639 C C . LEU A 1 86 ? 2.632 1.680 0.834 1.00 95.81 86 LEU A C 1
ATOM 641 O O . LEU A 1 86 ? 2.026 0.743 1.341 1.00 95.81 86 LEU A O 1
ATOM 645 N N . VAL A 1 87 ? 3.874 1.544 0.360 1.00 94.06 87 VAL A N 1
ATOM 646 C CA . VAL A 1 87 ? 4.634 0.288 0.480 1.00 94.06 87 VAL A CA 1
ATOM 647 C C . VAL A 1 87 ? 4.828 -0.091 1.952 1.00 94.06 87 VAL A C 1
ATOM 649 O O . VAL A 1 87 ? 4.565 -1.231 2.323 1.00 94.06 87 VAL A O 1
ATOM 652 N N . GLN A 1 88 ? 5.187 0.866 2.816 1.00 94.44 88 GLN A N 1
ATOM 653 C CA . GLN A 1 88 ? 5.296 0.628 4.259 1.00 94.44 88 GLN A CA 1
ATOM 654 C C . GLN A 1 88 ? 3.971 0.150 4.874 1.00 94.44 88 GLN A C 1
ATOM 656 O O . GLN A 1 88 ? 3.992 -0.709 5.750 1.00 94.44 88 GLN A O 1
ATOM 661 N N . ILE A 1 89 ? 2.830 0.684 4.430 1.00 96.12 89 ILE A N 1
ATOM 662 C CA . ILE A 1 89 ? 1.502 0.235 4.871 1.00 96.12 89 ILE A CA 1
ATOM 663 C C . ILE A 1 89 ? 1.250 -1.212 4.441 1.00 96.12 89 ILE A C 1
ATOM 665 O O . ILE A 1 89 ? 0.844 -2.029 5.263 1.00 96.12 89 ILE A O 1
ATOM 669 N N . ALA A 1 90 ? 1.515 -1.546 3.178 1.00 94.88 90 ALA A N 1
ATOM 670 C CA . ALA A 1 90 ? 1.277 -2.890 2.660 1.00 94.88 90 ALA A CA 1
ATOM 671 C C . ALA A 1 90 ? 2.164 -3.958 3.321 1.00 94.88 90 ALA A C 1
ATOM 673 O O . ALA A 1 90 ? 1.705 -5.072 3.559 1.00 94.88 90 ALA A O 1
ATOM 674 N N . GLU A 1 91 ? 3.421 -3.618 3.621 1.00 92.19 91 GLU A N 1
ATOM 675 C CA . GLU A 1 91 ? 4.385 -4.521 4.263 1.00 92.19 91 GLU A CA 1
ATOM 676 C C . GLU A 1 91 ? 4.218 -4.577 5.791 1.00 92.19 91 GLU A C 1
ATOM 678 O O . GLU A 1 91 ? 4.513 -5.598 6.405 1.00 92.19 91 GLU A O 1
ATOM 683 N N . GLY A 1 92 ? 3.755 -3.491 6.419 1.00 92.81 92 GLY A N 1
ATOM 684 C CA . GLY A 1 92 ? 3.603 -3.388 7.873 1.00 92.81 92 GLY A CA 1
ATOM 685 C C . GLY A 1 92 ? 2.243 -3.832 8.415 1.00 92.81 92 GLY A C 1
ATOM 686 O O . GLY A 1 92 ? 2.114 -4.009 9.624 1.00 92.81 92 GLY A O 1
ATOM 687 N N . ILE A 1 93 ? 1.222 -4.001 7.566 1.00 93.88 93 ILE A N 1
ATOM 688 C CA . ILE A 1 93 ? -0.095 -4.499 7.984 1.00 93.88 93 ILE A CA 1
ATOM 689 C C . ILE A 1 93 ? -0.311 -5.929 7.461 1.00 93.88 93 ILE A C 1
ATOM 691 O O . ILE A 1 93 ? -0.391 -6.131 6.242 1.00 93.88 93 ILE A O 1
ATOM 695 N N . PRO A 1 94 ? -0.447 -6.933 8.353 1.00 92.06 94 PRO A N 1
ATOM 696 C CA . PRO A 1 94 ? -0.690 -8.310 7.949 1.00 92.06 94 PRO A CA 1
ATOM 697 C C . PRO A 1 94 ? -2.035 -8.425 7.228 1.00 92.06 94 PRO A C 1
ATOM 699 O O . PRO A 1 94 ? -2.967 -7.671 7.516 1.00 92.06 94 PRO A O 1
ATOM 702 N N . ALA A 1 95 ? -2.144 -9.384 6.304 1.00 91.56 95 ALA A N 1
ATOM 703 C CA . ALA A 1 95 ? -3.341 -9.579 5.480 1.00 91.56 95 ALA A CA 1
ATOM 704 C C . ALA A 1 95 ? -4.624 -9.673 6.326 1.00 91.56 95 ALA A C 1
ATOM 706 O O . ALA A 1 95 ? -5.567 -8.936 6.068 1.00 91.56 95 ALA A O 1
ATOM 707 N N . SER A 1 96 ? -4.594 -10.431 7.428 1.00 90.69 96 SER A N 1
ATOM 708 C CA . SER A 1 96 ? -5.730 -10.575 8.349 1.00 90.69 96 SER A CA 1
ATOM 709 C C . SER A 1 96 ? -6.251 -9.240 8.901 1.00 90.69 96 SER A C 1
ATOM 711 O O . SER A 1 96 ? -7.454 -9.067 9.059 1.00 90.69 96 SER A O 1
ATOM 713 N N . LEU A 1 97 ? -5.366 -8.271 9.177 1.00 89.81 97 LEU A N 1
ATOM 714 C CA . LEU A 1 97 ? -5.783 -6.934 9.616 1.00 89.81 97 LEU A CA 1
ATOM 715 C C . LEU A 1 97 ? -6.242 -6.058 8.452 1.00 89.81 97 LEU A C 1
ATOM 717 O O . LEU A 1 97 ? -7.125 -5.226 8.645 1.00 89.81 97 LEU A O 1
ATOM 721 N N . ARG A 1 98 ? -5.665 -6.228 7.256 1.00 93.38 98 ARG A N 1
ATOM 722 C CA . ARG A 1 98 ? -6.120 -5.513 6.055 1.00 93.38 98 ARG A CA 1
ATOM 723 C C . ARG A 1 98 ? -7.546 -5.904 5.694 1.00 93.38 98 ARG A C 1
ATOM 725 O O . ARG A 1 98 ? -8.346 -5.017 5.421 1.00 93.38 98 ARG A O 1
ATOM 732 N N . ASP A 1 99 ? -7.870 -7.188 5.771 1.00 92.69 99 ASP A N 1
ATOM 733 C CA . ASP A 1 99 ? -9.214 -7.681 5.482 1.00 92.69 99 ASP A CA 1
ATOM 734 C C . ASP A 1 99 ? -10.229 -7.180 6.515 1.00 92.69 99 ASP A C 1
ATOM 736 O O . ASP A 1 99 ? -11.293 -6.701 6.135 1.00 92.69 99 ASP A O 1
ATOM 740 N N . LEU A 1 100 ? -9.858 -7.136 7.801 1.00 90.25 100 LEU A N 1
ATOM 741 C CA . LEU A 1 100 ? -10.714 -6.592 8.862 1.00 90.25 100 LEU A CA 1
ATOM 742 C C . LEU A 1 100 ? -11.039 -5.099 8.680 1.00 90.25 100 LEU A C 1
ATOM 744 O O . LEU A 1 100 ? -12.132 -4.651 9.019 1.00 90.25 100 LEU A O 1
ATOM 748 N N . ILE A 1 101 ? -10.097 -4.306 8.161 1.00 92.94 101 ILE A N 1
ATOM 749 C CA . ILE A 1 101 ? -10.284 -2.855 8.008 1.00 92.94 101 ILE A CA 1
ATOM 750 C C . ILE A 1 101 ? -10.737 -2.449 6.600 1.00 92.94 101 ILE A C 1
ATOM 752 O O . ILE A 1 101 ? -11.017 -1.264 6.405 1.00 92.94 101 ILE A O 1
ATOM 756 N N . ARG A 1 102 ? -10.823 -3.383 5.640 1.00 92.75 102 ARG A N 1
ATOM 757 C CA . ARG A 1 102 ? -11.065 -3.125 4.206 1.00 92.75 102 ARG A CA 1
ATOM 758 C C . ARG A 1 102 ? -12.311 -2.283 3.952 1.00 92.75 102 ARG A C 1
ATOM 760 O O . ARG A 1 102 ? -12.222 -1.268 3.260 1.00 92.75 102 ARG A O 1
ATOM 767 N N . ASP A 1 103 ? -13.418 -2.653 4.585 1.00 91.62 103 ASP A N 1
ATOM 768 C CA . ASP A 1 103 ? -14.724 -2.002 4.411 1.00 91.62 103 ASP A CA 1
ATOM 769 C C . ASP A 1 103 ? -14.992 -0.909 5.452 1.00 91.62 103 ASP A C 1
ATOM 771 O O . ASP A 1 103 ? -16.090 -0.366 5.571 1.00 91.62 103 ASP A O 1
ATOM 775 N N . THR A 1 104 ? -13.960 -0.526 6.203 1.00 91.75 104 THR A N 1
ATOM 776 C CA . THR A 1 104 ? -14.060 0.515 7.222 1.00 91.75 104 THR A CA 1
ATOM 777 C C . THR A 1 104 ? -13.522 1.848 6.697 1.00 91.75 104 THR A C 1
ATOM 779 O O . THR A 1 104 ? -12.630 1.891 5.844 1.00 91.75 104 THR A O 1
ATOM 782 N N . PRO A 1 105 ? -13.956 2.993 7.251 1.00 90.56 105 PRO A N 1
ATOM 783 C CA . PRO A 1 105 ? -13.380 4.286 6.875 1.00 90.56 105 PRO A CA 1
ATOM 784 C C . PRO A 1 105 ? -11.888 4.431 7.190 1.00 90.56 105 PRO A C 1
ATOM 786 O O . PRO A 1 105 ? -11.235 5.313 6.626 1.00 90.56 105 PRO A O 1
ATOM 789 N N . LEU A 1 106 ? -11.327 3.560 8.038 1.00 92.12 106 LEU A N 1
ATOM 790 C CA . LEU A 1 106 ? -9.889 3.488 8.280 1.00 92.12 106 LEU A CA 1
ATOM 791 C C . LEU A 1 106 ? -9.115 3.157 6.995 1.00 92.12 106 LEU A C 1
ATOM 793 O O . LEU A 1 106 ? -8.060 3.747 6.771 1.00 92.12 106 LEU A O 1
ATOM 797 N N . ALA A 1 107 ? -9.668 2.329 6.098 1.00 94.31 107 ALA A N 1
ATOM 798 C CA . ALA A 1 107 ? -9.032 1.981 4.825 1.00 94.31 107 ALA A CA 1
ATOM 799 C C . ALA A 1 107 ? -8.747 3.198 3.929 1.00 94.31 107 ALA A C 1
ATOM 801 O O . ALA A 1 107 ? -7.840 3.163 3.100 1.00 94.31 107 ALA A O 1
ATOM 802 N N . ARG A 1 108 ? -9.490 4.302 4.086 1.00 94.25 108 ARG A N 1
ATOM 803 C CA . ARG A 1 108 ? -9.267 5.548 3.329 1.00 94.25 108 ARG A CA 1
ATOM 804 C C . ARG A 1 108 ? -8.248 6.484 3.992 1.00 94.25 108 ARG A C 1
ATOM 806 O O . ARG A 1 108 ? -7.757 7.407 3.349 1.00 94.25 108 ARG A O 1
ATOM 813 N N . ARG A 1 109 ? -7.897 6.264 5.264 1.00 94.12 109 ARG A N 1
ATOM 814 C CA . ARG A 1 109 ? -7.075 7.181 6.070 1.00 94.12 109 ARG A CA 1
ATOM 815 C C . ARG A 1 109 ? -5.606 6.756 6.088 1.00 94.12 109 ARG A C 1
ATOM 817 O O . ARG A 1 109 ? -5.142 6.136 7.041 1.00 94.12 109 ARG A O 1
ATOM 824 N N . GLN A 1 110 ? -4.846 7.176 5.074 1.00 94.38 110 GLN A N 1
ATOM 825 C CA . GLN A 1 110 ? -3.420 6.831 4.930 1.00 94.38 110 GLN A CA 1
ATOM 826 C C . GLN A 1 110 ? -2.576 7.127 6.183 1.00 94.38 110 GLN A C 1
ATOM 828 O O . GLN A 1 110 ? -1.726 6.319 6.542 1.00 94.38 110 GLN A O 1
ATOM 833 N N . ARG A 1 111 ? -2.804 8.260 6.867 1.00 94.56 111 ARG A N 1
ATOM 834 C CA . ARG A 1 111 ? -2.044 8.619 8.082 1.00 94.56 111 ARG A CA 1
ATOM 835 C C . ARG A 1 111 ? -2.219 7.587 9.201 1.00 94.56 111 ARG A C 1
ATOM 837 O O . ARG A 1 111 ? -1.225 7.126 9.747 1.00 94.56 111 ARG A O 1
ATOM 844 N N . LEU A 1 112 ? -3.458 7.176 9.473 1.00 93.88 112 LEU A N 1
ATOM 845 C CA . LEU A 1 112 ? -3.755 6.183 10.509 1.00 93.88 112 LEU A CA 1
ATOM 846 C C . LEU A 1 112 ? -3.252 4.791 10.114 1.00 93.88 112 LEU A C 1
ATOM 848 O O . LEU A 1 112 ? -2.668 4.093 10.934 1.00 93.88 112 LEU A O 1
ATOM 852 N N . LEU A 1 113 ? -3.396 4.406 8.842 1.00 95.25 113 LEU A N 1
ATOM 853 C CA . LEU A 1 113 ? -2.814 3.157 8.340 1.00 95.25 113 LEU A CA 1
ATOM 854 C C . LEU A 1 113 ? -1.291 3.129 8.530 1.00 95.25 113 LEU A C 1
ATOM 856 O O . LEU A 1 113 ? -0.732 2.096 8.885 1.00 95.25 113 LEU A O 1
ATOM 860 N N . LEU A 1 114 ? -0.612 4.265 8.347 1.00 95.19 114 LEU A N 1
ATOM 861 C CA . LEU A 1 114 ? 0.826 4.366 8.576 1.00 95.19 114 LEU A CA 1
ATOM 862 C C . LEU A 1 114 ? 1.189 4.201 10.060 1.00 95.19 114 LEU A C 1
ATOM 864 O O . LEU A 1 114 ? 2.202 3.581 10.372 1.00 95.19 114 LEU A O 1
ATOM 868 N N . GLU A 1 115 ? 0.378 4.729 10.978 1.00 93.50 115 GLU A N 1
ATOM 869 C CA . GLU A 1 115 ? 0.551 4.518 12.423 1.00 93.50 115 GLU A CA 1
ATOM 870 C C . GLU A 1 115 ? 0.377 3.046 12.805 1.00 93.50 115 GLU A C 1
ATOM 872 O O . GLU A 1 115 ? 1.190 2.518 13.565 1.00 93.50 115 GLU A O 1
ATOM 877 N N . VAL A 1 116 ? -0.625 2.369 12.239 1.00 93.06 116 VAL A N 1
ATOM 878 C CA . VAL A 1 116 ? -0.830 0.921 12.405 1.00 93.06 116 VAL A CA 1
ATOM 879 C C . VAL A 1 116 ? 0.383 0.155 11.864 1.00 93.06 116 VAL A C 1
ATOM 881 O O . VAL A 1 116 ? 0.963 -0.658 12.574 1.00 93.06 116 VAL A O 1
ATOM 884 N N . ALA A 1 117 ? 0.845 0.473 10.654 1.00 93.19 117 ALA A N 1
ATOM 885 C CA . ALA A 1 117 ? 1.988 -0.192 10.025 1.00 93.19 117 ALA A CA 1
ATOM 886 C C . ALA A 1 117 ? 3.320 0.010 10.774 1.00 93.19 117 ALA A C 1
ATOM 888 O O . ALA A 1 117 ? 4.221 -0.827 10.704 1.00 93.19 117 ALA A O 1
ATOM 889 N N . ARG A 1 118 ? 3.482 1.130 11.489 1.00 92.44 118 ARG A N 1
ATOM 890 C CA . ARG A 1 118 ? 4.666 1.397 12.326 1.00 92.44 118 ARG A CA 1
ATOM 891 C C . ARG A 1 118 ? 4.704 0.539 13.591 1.00 92.44 118 ARG A C 1
ATOM 893 O O . ARG A 1 118 ? 5.795 0.288 14.086 1.00 92.44 118 ARG A O 1
ATOM 900 N N . ALA A 1 119 ? 3.555 0.069 14.075 1.00 91.44 119 ALA A N 1
ATOM 901 C CA . ALA A 1 119 ? 3.447 -0.826 15.228 1.00 91.44 119 ALA A CA 1
ATOM 902 C C . ALA A 1 119 ? 3.681 -2.311 14.888 1.00 91.44 119 ALA A C 1
ATOM 904 O O . ALA A 1 119 ? 3.442 -3.165 15.727 1.00 91.44 119 ALA A O 1
ATOM 905 N N . ARG A 1 120 ? 4.205 -2.640 13.698 1.00 87.25 120 ARG A N 1
ATOM 906 C CA . ARG A 1 120 ? 4.417 -4.026 13.230 1.00 87.25 120 ARG A CA 1
ATOM 907 C C . ARG A 1 120 ? 5.235 -4.948 14.151 1.00 87.25 120 ARG A C 1
ATOM 909 O O . ARG A 1 120 ? 5.230 -6.153 13.939 1.00 87.25 120 ARG A O 1
ATOM 916 N N . LEU A 1 121 ? 6.004 -4.392 15.090 1.00 87.88 121 LEU A N 1
ATOM 917 C CA . LEU A 1 121 ? 6.803 -5.164 16.052 1.00 87.88 121 LEU A CA 1
ATOM 918 C C . LEU A 1 121 ? 5.975 -5.659 17.247 1.00 87.88 121 LEU A C 1
ATOM 920 O O . LEU A 1 121 ? 6.414 -6.564 17.944 1.00 87.88 121 LEU A O 1
ATOM 924 N N . ASP A 1 122 ? 4.793 -5.083 17.467 1.00 90.56 122 ASP A N 1
ATOM 925 C CA . ASP A 1 122 ? 3.878 -5.437 18.548 1.00 90.56 122 ASP A CA 1
ATOM 926 C C . ASP A 1 122 ? 2.468 -5.655 17.957 1.00 90.56 122 ASP A C 1
ATOM 928 O O . ASP A 1 122 ? 1.719 -4.695 17.730 1.00 90.56 122 ASP A O 1
ATOM 932 N N . PRO A 1 123 ? 2.097 -6.917 17.663 1.00 88.00 123 PRO A N 1
ATOM 933 C CA . PRO A 1 123 ? 0.795 -7.252 17.089 1.00 88.00 123 PRO A CA 1
ATOM 934 C C . PRO A 1 123 ? -0.395 -6.810 17.951 1.00 88.00 123 PRO A C 1
ATOM 936 O O . PRO A 1 123 ? -1.445 -6.461 17.404 1.00 88.00 123 PRO A O 1
ATOM 939 N N . GLU A 1 124 ? -0.242 -6.798 19.277 1.00 88.69 124 GLU A N 1
ATOM 940 C CA . GLU A 1 124 ? -1.290 -6.363 20.201 1.00 88.69 124 GLU A CA 1
ATOM 941 C C . GLU A 1 124 ? -1.476 -4.849 20.126 1.00 88.69 124 GLU A C 1
ATOM 943 O O . GLU A 1 124 ? -2.598 -4.361 19.988 1.00 88.69 124 GLU A O 1
ATOM 948 N N . GLU A 1 125 ? -0.384 -4.085 20.098 1.00 89.62 125 GLU A N 1
ATOM 949 C CA . GLU A 1 125 ? -0.443 -2.642 19.860 1.00 89.62 125 GLU A CA 1
ATOM 950 C C . GLU A 1 125 ? -1.045 -2.305 18.490 1.00 89.62 125 GLU A C 1
ATOM 952 O O . GLU A 1 125 ? -1.841 -1.371 18.352 1.00 89.62 125 GLU A O 1
ATOM 957 N N . GLN A 1 126 ? -0.734 -3.096 17.467 1.00 88.56 126 GLN A N 1
ATOM 958 C CA . GLN A 1 126 ? -1.305 -2.916 16.140 1.00 88.56 126 GLN A CA 1
ATOM 959 C C . GLN A 1 126 ? -2.829 -3.121 16.137 1.00 88.56 126 GLN A C 1
ATOM 961 O O . GLN A 1 126 ? -3.562 -2.302 15.571 1.00 88.56 126 GLN A O 1
ATOM 966 N N . ARG A 1 127 ? -3.317 -4.168 16.817 1.00 88.56 127 ARG A N 1
ATOM 967 C CA . ARG A 1 127 ? -4.753 -4.419 17.025 1.00 88.56 127 ARG A CA 1
ATOM 968 C C . ARG A 1 127 ? -5.406 -3.308 17.843 1.00 88.56 127 ARG A C 1
ATOM 970 O O . ARG A 1 127 ? -6.462 -2.817 17.444 1.00 88.56 127 ARG A O 1
ATOM 977 N N . ARG A 1 128 ? -4.763 -2.847 18.923 1.00 88.69 128 ARG A N 1
ATOM 978 C CA . ARG A 1 128 ? -5.242 -1.721 19.743 1.00 88.69 128 ARG A CA 1
ATOM 979 C C . ARG A 1 128 ? -5.420 -0.452 18.920 1.00 88.69 128 ARG A C 1
ATOM 981 O O . ARG A 1 128 ? -6.458 0.194 19.030 1.00 88.69 128 ARG A O 1
ATOM 988 N N . ARG A 1 129 ? -4.467 -0.113 18.048 1.00 89.38 129 ARG A N 1
ATOM 989 C CA . ARG A 1 129 ? -4.573 1.059 17.158 1.00 89.38 129 ARG A CA 1
ATOM 990 C C . ARG A 1 129 ? -5.726 0.944 16.173 1.00 89.38 129 ARG A C 1
ATOM 992 O O . ARG A 1 129 ? -6.431 1.928 15.959 1.00 89.38 129 ARG A O 1
ATOM 999 N N . VAL A 1 130 ? -5.938 -0.241 15.600 1.00 88.50 130 VAL A N 1
ATOM 1000 C CA . VAL A 1 130 ? -7.098 -0.506 14.737 1.00 88.50 130 VAL A CA 1
ATOM 1001 C C . VAL A 1 130 ? -8.394 -0.332 15.529 1.00 88.50 130 VAL A C 1
ATOM 1003 O O . VAL A 1 130 ? -9.249 0.450 15.117 1.00 88.50 130 VAL A O 1
ATOM 1006 N N . GLY A 1 131 ? -8.511 -0.972 16.695 1.00 87.31 131 GLY A N 1
ATOM 1007 C CA . GLY A 1 131 ? -9.676 -0.851 17.573 1.00 87.31 131 GLY A CA 1
ATOM 1008 C C . GLY A 1 131 ? -9.959 0.596 17.983 1.00 87.31 131 GLY A C 1
ATOM 1009 O O . GLY A 1 131 ? -11.079 1.073 17.827 1.00 87.31 131 GLY A O 1
ATOM 1010 N N . ALA A 1 132 ? -8.937 1.341 18.407 1.00 87.06 132 ALA A N 1
ATOM 1011 C CA . ALA A 1 132 ? -9.055 2.753 18.761 1.00 87.06 132 ALA A CA 1
ATOM 1012 C C . ALA A 1 132 ? -9.486 3.620 17.566 1.00 87.06 132 ALA A C 1
ATOM 1014 O O . ALA A 1 132 ? -10.318 4.515 17.713 1.00 87.06 132 ALA A O 1
ATOM 1015 N N . ALA A 1 133 ? -8.952 3.361 16.371 1.00 85.06 133 ALA A N 1
ATOM 1016 C CA . ALA A 1 133 ? -9.315 4.099 15.166 1.00 85.06 133 ALA A CA 1
ATOM 1017 C C . ALA A 1 133 ? -10.764 3.836 14.718 1.00 85.06 133 ALA A C 1
ATOM 1019 O O . ALA A 1 133 ? -11.406 4.746 14.189 1.00 85.06 133 ALA A O 1
ATOM 1020 N N . LEU A 1 134 ? -11.281 2.625 14.947 1.00 84.88 134 LEU A N 1
ATOM 1021 C CA . LEU A 1 134 ? -12.682 2.274 14.707 1.00 84.88 134 LEU A CA 1
ATOM 1022 C C . LEU A 1 134 ? -13.604 2.854 15.797 1.00 84.88 134 LEU A C 1
ATOM 1024 O O . LEU A 1 134 ? -14.634 3.445 15.473 1.00 84.88 134 LEU A O 1
ATOM 1028 N N . GLY A 1 135 ? -13.200 2.769 17.069 1.00 77.38 135 GLY A N 1
ATOM 1029 C CA . GLY A 1 135 ? -13.970 3.220 18.235 1.00 77.38 135 GLY A CA 1
ATOM 1030 C C . GLY A 1 135 ? -14.113 4.740 18.364 1.00 77.38 135 GLY A C 1
ATOM 1031 O O . GLY A 1 135 ? -15.173 5.220 18.761 1.00 77.38 135 GLY A O 1
ATOM 1032 N N . ARG A 1 136 ? -13.115 5.528 17.927 1.00 62.75 136 ARG A N 1
ATOM 1033 C CA . ARG A 1 136 ? -13.165 7.011 17.917 1.00 62.75 136 ARG A CA 1
ATOM 1034 C C . ARG A 1 136 ? -14.337 7.604 17.119 1.00 62.75 136 ARG A C 1
ATOM 1036 O O . ARG A 1 136 ? -14.547 8.811 17.180 1.00 62.75 136 ARG A O 1
ATOM 1043 N N . ARG A 1 137 ? -15.087 6.798 16.359 1.00 56.09 137 ARG A N 1
ATOM 1044 C CA . ARG A 1 137 ? -16.253 7.249 15.585 1.00 56.09 137 ARG A CA 1
ATOM 1045 C C . ARG A 1 137 ? -17.608 6.909 16.198 1.00 56.09 137 ARG A C 1
ATOM 1047 O O . ARG A 1 137 ? -18.586 7.469 15.725 1.00 56.09 137 ARG A O 1
ATOM 1054 N N . SER A 1 138 ? -17.675 6.095 17.254 1.00 47.47 138 SER A N 1
ATOM 1055 C CA . SER A 1 138 ? -18.938 5.907 17.987 1.00 47.47 138 SER A CA 1
ATOM 1056 C C . SER A 1 138 ? -19.386 7.179 18.722 1.00 47.47 138 SER A C 1
ATOM 1058 O O . SER A 1 138 ? -20.532 7.258 19.136 1.00 47.47 138 SER A O 1
ATOM 1060 N N . LEU A 1 139 ? -18.494 8.164 18.888 1.00 45.44 139 LEU A N 1
ATOM 1061 C CA . LEU A 1 139 ? -18.729 9.381 19.675 1.00 45.44 139 LEU A CA 1
ATOM 1062 C C . LEU A 1 139 ? -18.830 10.665 18.832 1.00 45.44 139 LEU A C 1
ATOM 1064 O O . LEU A 1 139 ? -18.972 11.743 19.392 1.00 45.44 139 LEU A O 1
ATOM 1068 N N . ALA A 1 140 ? -18.719 10.578 17.503 1.00 43.41 140 ALA A N 1
ATOM 1069 C CA . ALA A 1 140 ? -18.715 11.748 16.611 1.00 43.41 140 ALA A CA 1
ATOM 1070 C C . ALA A 1 140 ? -19.951 11.800 15.693 1.00 43.41 140 ALA A C 1
ATOM 1072 O O . ALA A 1 140 ? -19.880 12.337 14.589 1.00 43.41 140 ALA A O 1
ATOM 1073 N N . GLY A 1 141 ? -21.050 11.177 16.119 1.00 49.50 141 GLY A N 1
ATOM 1074 C CA . GLY A 1 141 ? -22.288 11.065 15.354 1.00 49.50 141 GLY A CA 1
ATOM 1075 C C . GLY A 1 141 ? -23.510 10.996 16.261 1.00 49.50 141 GLY A C 1
ATOM 1076 O O . GLY A 1 141 ? -24.175 9.966 16.289 1.00 49.50 141 GLY A O 1
ATOM 1077 N N . THR A 1 142 ? -23.757 12.092 16.972 1.00 38.16 142 THR A N 1
ATOM 1078 C CA . THR A 1 142 ? -25.066 12.551 17.459 1.00 38.16 142 THR A CA 1
ATOM 1079 C C . THR A 1 142 ? -25.085 14.062 17.269 1.00 38.16 142 THR A C 1
ATOM 1081 O O . THR A 1 142 ? -26.151 14.591 16.900 1.00 38.16 142 THR A O 1
#

Sequence (142 aa):
MLRTELAALDRGIGDPRPSALLRAELLAARKRVYETLHPSSRHGGAPGRAGGGKAPRCERTSPPVRSHAADAALRTGLSERSIRQLVQIAEGIPASLRDLIRDTPLARRQRLLLEVARARLDPEEQRRRVGAALGRRSLAGT

pLDDT: mean 81.62, std 18.94, range [36.06, 96.56]

Radius of gyration: 17.35 Å; chains: 1; bounding box: 54×23×44 Å